Protein AF-A0A0H2REM3-F1 (afdb_monomer_lite)

Structure (mmCIF, N/CA/C/O backbone):
data_AF-A0A0H2REM3-F1
#
_entry.id   AF-A0A0H2REM3-F1
#
loop_
_atom_site.group_PDB
_atom_site.id
_atom_site.type_symbol
_atom_site.label_atom_id
_atom_site.label_alt_id
_atom_site.label_comp_id
_atom_site.label_asym_id
_atom_site.label_entity_id
_atom_site.label_seq_id
_atom_site.pdbx_PDB_ins_code
_atom_site.Cartn_x
_atom_site.Cartn_y
_atom_site.Cartn_z
_atom_site.occupancy
_atom_site.B_iso_or_equiv
_atom_site.auth_seq_id
_atom_site.auth_comp_id
_atom_site.auth_asym_id
_atom_site.auth_atom_id
_atom_site.pdbx_PDB_model_num
ATOM 1 N N . MET A 1 1 ? 7.321 -15.657 6.917 1.00 52.88 1 MET A N 1
ATOM 2 C CA . MET A 1 1 ? 7.279 -14.506 5.989 1.00 52.88 1 MET A CA 1
ATOM 3 C C . MET A 1 1 ? 6.997 -15.028 4.590 1.00 52.88 1 MET A C 1
ATOM 5 O O . MET A 1 1 ? 7.654 -15.977 4.181 1.00 52.88 1 MET A O 1
ATOM 9 N N . VAL A 1 2 ? 5.998 -14.468 3.904 1.00 67.25 2 VAL A N 1
ATOM 10 C CA . VAL A 1 2 ? 5.672 -14.784 2.499 1.00 67.25 2 VAL A CA 1
ATOM 11 C C . VAL A 1 2 ? 6.713 -14.108 1.601 1.00 67.25 2 VAL A C 1
ATOM 13 O O . VAL A 1 2 ? 7.113 -12.981 1.890 1.00 67.25 2 VAL A O 1
ATOM 16 N N . SER A 1 3 ? 7.193 -14.773 0.547 1.00 82.19 3 SER A N 1
ATOM 17 C CA . SER A 1 3 ? 8.147 -14.132 -0.373 1.00 82.19 3 SER A CA 1
ATOM 18 C C . SER A 1 3 ? 7.463 -13.040 -1.206 1.00 82.19 3 SER A C 1
ATOM 20 O O . SER A 1 3 ? 6.273 -13.142 -1.499 1.00 82.19 3 SER A O 1
ATOM 22 N N . LEU A 1 4 ? 8.203 -12.012 -1.646 1.00 82.06 4 LEU A N 1
ATOM 23 C CA . LEU A 1 4 ? 7.652 -10.953 -2.513 1.00 82.06 4 LEU A CA 1
ATOM 24 C C . LEU A 1 4 ? 7.006 -11.530 -3.777 1.00 82.06 4 LEU A C 1
ATOM 26 O O . LEU A 1 4 ? 5.918 -11.124 -4.166 1.00 82.06 4 LEU A O 1
ATOM 30 N N . HIS A 1 5 ? 7.625 -12.555 -4.368 1.00 82.31 5 HIS A N 1
ATOM 31 C CA . HIS A 1 5 ? 7.050 -13.230 -5.523 1.00 82.31 5 HIS A CA 1
ATOM 32 C C . HIS A 1 5 ? 5.695 -13.874 -5.205 1.00 82.31 5 HIS A C 1
ATOM 34 O O . HIS A 1 5 ? 4.763 -13.721 -5.988 1.00 82.31 5 HIS A O 1
ATOM 40 N N . GLN A 1 6 ? 5.574 -14.567 -4.064 1.00 85.50 6 GLN A N 1
ATOM 41 C CA . GLN A 1 6 ? 4.305 -15.143 -3.604 1.00 85.50 6 GLN A CA 1
ATOM 42 C C . GLN A 1 6 ? 3.254 -14.061 -3.356 1.00 85.50 6 GLN A C 1
ATOM 44 O O . GLN A 1 6 ? 2.112 -14.242 -3.761 1.00 85.50 6 GLN A O 1
ATOM 49 N N . LEU A 1 7 ? 3.647 -12.931 -2.762 1.00 86.75 7 LEU A N 1
ATOM 50 C CA . LEU A 1 7 ? 2.773 -11.779 -2.561 1.00 86.75 7 LEU A CA 1
ATOM 51 C C . LEU A 1 7 ? 2.260 -11.216 -3.894 1.00 86.75 7 LEU A C 1
ATOM 53 O O . LEU A 1 7 ? 1.075 -10.952 -4.027 1.00 86.75 7 LEU A O 1
ATOM 57 N N . TYR A 1 8 ? 3.099 -11.085 -4.920 1.00 86.50 8 TYR A N 1
ATOM 58 C CA . TYR A 1 8 ? 2.631 -10.584 -6.218 1.00 86.50 8 TYR A CA 1
ATOM 59 C C . TYR A 1 8 ? 1.698 -11.562 -6.934 1.00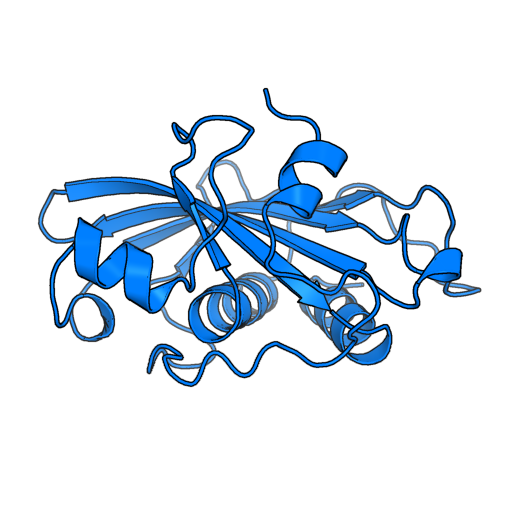 86.50 8 TYR A C 1
ATOM 61 O O . TYR A 1 8 ? 0.845 -11.126 -7.703 1.00 86.50 8 TYR A O 1
ATOM 69 N N . ARG A 1 9 ? 1.805 -12.872 -6.654 1.00 86.12 9 ARG A N 1
ATOM 70 C CA . ARG A 1 9 ? 0.868 -13.878 -7.184 1.00 86.12 9 ARG A CA 1
ATOM 71 C C . ARG A 1 9 ? -0.548 -13.737 -6.622 1.00 86.12 9 ARG A C 1
ATOM 73 O O . ARG A 1 9 ? -1.455 -14.352 -7.173 1.00 86.12 9 ARG A O 1
ATOM 80 N N . THR A 1 10 ? -0.744 -12.997 -5.526 1.00 86.75 10 THR A N 1
ATOM 81 C CA . THR A 1 10 ? -2.074 -12.816 -4.926 1.00 86.75 10 THR A CA 1
ATOM 82 C C . THR A 1 10 ? -2.868 -11.689 -5.576 1.00 86.75 10 THR A C 1
ATOM 84 O O . THR A 1 10 ? -4.050 -11.550 -5.276 1.00 86.75 10 THR A O 1
ATOM 87 N N . LEU A 1 11 ? -2.261 -10.888 -6.458 1.00 86.00 11 LEU A N 1
ATOM 88 C CA . LEU A 1 11 ? -2.982 -9.880 -7.233 1.00 86.00 11 LEU A CA 1
ATOM 89 C C . LEU A 1 11 ? -3.833 -10.538 -8.332 1.00 86.00 11 LEU A C 1
ATOM 91 O O . LEU A 1 11 ? -3.407 -11.543 -8.908 1.00 86.00 11 LEU A O 1
ATOM 95 N N . PRO A 1 12 ? -5.019 -9.985 -8.653 1.00 75.81 12 PRO A N 1
ATOM 96 C CA . PRO A 1 12 ? -5.845 -10.536 -9.716 1.00 75.81 12 PRO A CA 1
ATOM 97 C C . PRO A 1 12 ? -5.132 -10.477 -11.072 1.00 75.81 12 PRO A C 1
ATOM 99 O O . PRO A 1 12 ? -4.404 -9.532 -11.378 1.00 75.81 12 PRO A O 1
ATOM 102 N N . TYR A 1 13 ? -5.364 -11.507 -11.885 1.00 65.62 13 TYR A N 1
ATOM 103 C CA . TYR A 1 13 ? -4.819 -11.632 -13.234 1.00 65.62 13 TYR A CA 1
ATOM 104 C C . TYR A 1 13 ? -5.412 -10.586 -14.205 1.00 65.62 13 TYR A C 1
ATOM 106 O O . TYR A 1 13 ? -6.577 -10.217 -14.045 1.00 65.62 13 TYR A O 1
ATOM 114 N N . PRO A 1 14 ? -4.666 -10.180 -15.256 1.00 61.03 14 PRO A N 1
ATOM 115 C CA . PRO A 1 14 ? -3.424 -10.812 -15.706 1.00 61.03 14 PRO A CA 1
ATOM 116 C C . PRO A 1 14 ? -2.114 -10.068 -15.366 1.00 61.03 14 PRO A C 1
ATOM 118 O O . PRO A 1 14 ? -2.062 -8.856 -15.137 1.00 61.03 14 PRO A O 1
ATOM 121 N N . TRP A 1 15 ? -1.013 -10.832 -15.312 1.00 57.31 15 TRP A N 1
ATOM 122 C CA . TRP A 1 15 ? 0.332 -10.378 -14.904 1.00 57.31 15 TRP A CA 1
ATOM 123 C C . TRP A 1 15 ? 0.979 -9.359 -15.848 1.00 57.31 15 TRP A C 1
ATOM 125 O O . TRP A 1 15 ? 1.889 -8.639 -15.445 1.00 57.31 15 TRP A O 1
ATOM 135 N N . ASP A 1 16 ? 0.443 -9.215 -17.052 1.00 53.72 16 ASP A N 1
ATOM 136 C CA . ASP A 1 16 ? 0.873 -8.351 -18.157 1.00 53.72 16 ASP A CA 1
ATOM 137 C C . ASP A 1 16 ? -0.063 -7.148 -18.398 1.00 53.72 16 ASP A C 1
ATOM 139 O O . ASP A 1 16 ? 0.326 -6.191 -19.060 1.00 53.72 16 ASP A O 1
ATOM 143 N N . ALA A 1 17 ? -1.256 -7.113 -17.791 1.00 54.97 17 ALA A N 1
ATOM 144 C CA . ALA A 1 17 ? -2.129 -5.941 -17.866 1.00 54.97 17 ALA A CA 1
ATOM 145 C C . ALA A 1 17 ? -1.526 -4.743 -17.112 1.00 54.97 17 ALA A C 1
ATOM 147 O O . ALA A 1 17 ? -1.511 -4.702 -15.883 1.00 54.97 17 ALA A O 1
ATOM 148 N N . THR A 1 18 ? -1.029 -3.752 -17.845 1.00 51.75 18 THR A N 1
ATOM 149 C CA . THR A 1 18 ? -0.647 -2.434 -17.307 1.00 51.75 18 THR A CA 1
ATOM 150 C C . THR A 1 18 ? -1.857 -1.585 -16.930 1.00 51.75 18 THR A C 1
ATOM 152 O O . THR A 1 18 ? -1.697 -0.534 -16.309 1.00 51.75 18 THR A O 1
ATOM 155 N N . GLN A 1 19 ? -3.066 -2.028 -17.290 1.00 49.06 19 GLN A N 1
ATOM 156 C CA . GLN A 1 19 ? -4.286 -1.430 -16.784 1.00 49.06 19 GLN A CA 1
ATOM 157 C C . GLN A 1 19 ? -4.326 -1.657 -15.277 1.00 49.06 19 GLN A C 1
ATOM 159 O O . GLN A 1 19 ? -4.463 -2.790 -14.814 1.00 49.06 19 GLN A O 1
ATOM 164 N N . SER A 1 20 ? -4.212 -0.557 -14.526 1.00 50.00 20 SER A N 1
ATOM 165 C CA . SER A 1 20 ? -4.837 -0.455 -13.213 1.00 50.00 20 SER A CA 1
ATOM 166 C C . SER A 1 20 ? -6.199 -1.117 -13.361 1.00 50.00 20 SER A C 1
ATOM 168 O O . SER A 1 20 ? -7.004 -0.690 -14.195 1.00 50.00 20 SER A O 1
ATOM 170 N N . ILE A 1 21 ? -6.413 -2.233 -12.661 1.00 51.44 21 ILE A N 1
ATOM 171 C CA . ILE A 1 21 ? -7.761 -2.761 -12.527 1.00 51.44 21 ILE A CA 1
ATOM 172 C C . ILE A 1 21 ? -8.500 -1.586 -11.910 1.00 51.44 21 ILE A C 1
ATOM 174 O O . ILE A 1 21 ? -8.186 -1.217 -10.780 1.00 51.44 21 ILE A O 1
ATOM 178 N N . ASN A 1 22 ? -9.362 -0.935 -12.700 1.00 47.00 22 ASN A N 1
ATOM 179 C CA . ASN A 1 22 ? -10.187 0.180 -12.261 1.00 47.00 22 ASN A CA 1
ATOM 180 C C . ASN A 1 22 ? -11.107 -0.392 -11.187 1.00 47.00 22 ASN A C 1
ATOM 182 O O . ASN A 1 22 ? -12.237 -0.817 -11.437 1.00 47.00 22 ASN A O 1
ATOM 186 N N . ASN A 1 23 ? -10.568 -0.476 -9.977 1.00 51.78 23 ASN A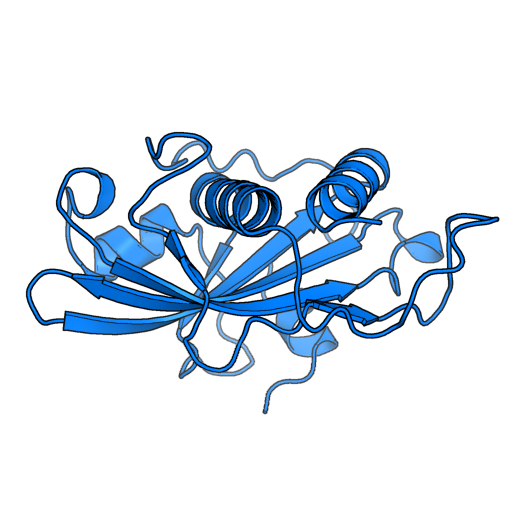 N 1
ATOM 187 C CA . ASN A 1 23 ? -11.268 -0.817 -8.773 1.00 51.78 23 ASN A CA 1
ATOM 188 C C . ASN A 1 23 ? -12.132 0.413 -8.511 1.00 51.78 23 ASN A C 1
ATOM 190 O O . ASN A 1 23 ? -11.764 1.294 -7.743 1.00 51.78 23 ASN A O 1
ATOM 194 N N . ASN A 1 24 ? -13.285 0.490 -9.184 1.00 43.09 24 ASN A N 1
ATOM 195 C CA . ASN A 1 24 ? -14.270 1.579 -9.102 1.00 43.09 24 ASN A CA 1
ATOM 196 C C . ASN A 1 24 ? -14.838 1.792 -7.680 1.00 43.09 24 ASN A C 1
ATOM 198 O O . ASN A 1 24 ? -15.786 2.544 -7.488 1.00 43.09 24 ASN A O 1
ATOM 202 N N . ALA A 1 25 ? -14.269 1.131 -6.676 1.00 47.06 25 ALA A N 1
ATOM 203 C CA . ALA A 1 25 ? -14.567 1.280 -5.268 1.00 47.06 25 ALA A CA 1
ATOM 204 C C . ALA A 1 25 ? -13.479 2.100 -4.550 1.00 47.06 25 ALA A C 1
ATOM 206 O O . ALA A 1 25 ? -13.199 1.844 -3.379 1.00 47.06 25 ALA A O 1
ATOM 207 N N . GLY A 1 26 ? -12.832 3.039 -5.245 1.00 55.09 26 GLY A N 1
ATOM 208 C CA . GLY A 1 26 ? -11.801 3.877 -4.650 1.00 55.09 26 GLY A CA 1
ATOM 209 C C . GLY A 1 26 ? -12.332 4.718 -3.499 1.00 55.09 26 GLY A C 1
ATOM 210 O O . GLY A 1 26 ? -13.421 5.284 -3.555 1.00 55.09 26 GLY A O 1
ATOM 211 N N . LEU A 1 27 ? -11.561 4.767 -2.418 1.00 61.69 27 LEU A N 1
ATOM 212 C CA . LEU A 1 27 ? -11.935 5.509 -1.224 1.00 61.69 27 LEU A CA 1
ATOM 213 C C . LEU A 1 27 ? -11.917 7.013 -1.488 1.00 61.69 27 LEU A C 1
ATOM 215 O O . LEU A 1 27 ? -10.952 7.558 -2.031 1.00 61.69 27 LEU A O 1
ATOM 219 N N . ASN A 1 28 ? -12.937 7.717 -1.004 1.00 64.25 28 ASN A N 1
ATOM 220 C CA . ASN A 1 28 ? -12.993 9.179 -1.044 1.00 64.25 28 ASN A CA 1
ATOM 221 C C . ASN A 1 28 ? -12.102 9.809 0.044 1.00 64.25 28 ASN A C 1
ATOM 223 O O . ASN A 1 28 ? -12.549 10.608 0.857 1.00 64.25 28 ASN A O 1
ATOM 227 N N . LEU A 1 29 ? -10.818 9.447 0.062 1.00 64.25 29 LEU A N 1
ATOM 228 C CA . LEU A 1 29 ? -9.801 10.056 0.919 1.00 64.25 29 LEU A CA 1
ATOM 229 C C . LEU A 1 29 ? -9.137 11.220 0.186 1.00 64.25 29 LEU A C 1
ATOM 231 O O . LEU A 1 29 ? -8.775 11.027 -0.968 1.00 64.25 29 LEU A O 1
ATOM 235 N N . PRO A 1 30 ? -8.932 12.406 0.779 1.00 66.00 30 PRO A N 1
ATOM 236 C CA . PRO A 1 30 ? -8.170 13.469 0.126 1.00 66.00 30 PRO A CA 1
ATOM 237 C C . PRO A 1 30 ? -6.732 13.000 -0.181 1.00 66.00 30 PRO A C 1
ATOM 239 O O . PRO A 1 30 ? -6.200 12.179 0.565 1.00 66.00 30 PRO A O 1
ATOM 242 N N . PRO A 1 31 ? -6.083 13.522 -1.243 1.00 62.59 31 PRO A N 1
ATOM 243 C CA . PRO A 1 31 ? -4.753 13.082 -1.697 1.00 62.59 31 PRO A CA 1
ATOM 244 C C . PRO A 1 31 ? -3.656 13.167 -0.621 1.00 62.59 31 PRO A C 1
ATOM 246 O O . PRO A 1 31 ? -2.670 12.437 -0.690 1.00 62.59 31 PRO A O 1
ATOM 249 N N . HIS A 1 32 ? -3.855 14.013 0.394 1.00 67.81 32 HIS A N 1
ATOM 250 C CA . HIS A 1 32 ? -3.032 14.094 1.597 1.00 67.81 32 HIS A CA 1
ATOM 251 C C . HIS A 1 32 ? -3.934 13.970 2.824 1.00 67.81 32 HIS A C 1
ATOM 253 O O . HIS A 1 32 ? -4.360 14.966 3.410 1.00 67.81 32 HIS A O 1
ATOM 259 N N . SER A 1 33 ? -4.304 12.736 3.164 1.00 72.38 33 SER A N 1
ATOM 260 C CA . SER A 1 33 ? -5.153 12.496 4.326 1.00 72.38 33 SER A CA 1
ATOM 261 C C . SER A 1 33 ? -4.347 12.632 5.623 1.00 72.38 33 SER A C 1
ATOM 263 O O . SER A 1 33 ? -3.388 11.879 5.807 1.00 72.38 33 SER A O 1
ATOM 265 N N . PRO A 1 34 ? -4.742 13.518 6.560 1.00 72.25 34 PRO A N 1
ATOM 266 C CA . PRO A 1 34 ? -4.082 13.640 7.862 1.00 72.25 34 PRO A CA 1
ATOM 267 C C . PRO A 1 34 ? -4.245 12.383 8.732 1.00 72.25 34 PRO A C 1
ATOM 269 O O . PRO A 1 34 ? -3.551 12.237 9.731 1.00 72.25 34 PRO A O 1
ATOM 272 N N . ALA A 1 35 ? -5.129 11.457 8.344 1.00 82.38 35 ALA A N 1
ATOM 273 C CA . ALA A 1 35 ? -5.240 10.137 8.957 1.00 82.38 35 ALA A CA 1
ATOM 274 C C . ALA A 1 35 ? -3.982 9.275 8.742 1.00 82.38 35 ALA A C 1
ATOM 276 O O . ALA A 1 35 ? -3.713 8.372 9.535 1.00 82.38 35 ALA A O 1
ATOM 277 N N . ILE A 1 36 ? -3.222 9.536 7.671 1.00 86.12 36 ILE A N 1
ATOM 278 C CA . ILE A 1 36 ? -2.030 8.772 7.301 1.00 86.12 36 ILE A CA 1
ATOM 279 C C . ILE A 1 36 ? -0.802 9.430 7.927 1.00 86.12 36 ILE A C 1
ATOM 281 O O . ILE A 1 36 ? -0.454 10.568 7.600 1.00 86.12 36 ILE A O 1
ATOM 285 N N . HIS A 1 37 ? -0.116 8.689 8.788 1.00 88.88 37 HIS A N 1
ATOM 286 C CA . HIS A 1 37 ? 1.092 9.133 9.474 1.00 88.88 37 HIS A CA 1
ATOM 287 C C . HIS A 1 37 ? 2.182 8.060 9.396 1.00 88.88 37 HIS A C 1
ATOM 289 O O . HIS A 1 37 ? 1.914 6.872 9.213 1.00 88.88 37 HIS A O 1
ATOM 295 N N . LEU A 1 38 ? 3.437 8.492 9.498 1.00 84.75 38 LEU A N 1
ATOM 296 C CA . LEU A 1 38 ? 4.580 7.583 9.544 1.00 84.75 38 LEU A CA 1
ATOM 297 C C . LEU A 1 38 ? 4.690 6.973 10.939 1.00 84.75 38 LEU A C 1
ATOM 299 O O . LEU A 1 38 ? 4.399 7.644 11.932 1.00 84.75 38 LEU A O 1
ATOM 303 N N . SER A 1 39 ? 5.167 5.732 11.018 1.00 83.81 39 SER A N 1
ATOM 304 C CA . SER A 1 39 ? 5.532 5.148 12.306 1.00 83.81 39 SER A CA 1
ATOM 305 C C . SER A 1 39 ? 6.567 6.027 13.027 1.00 83.81 39 SER A C 1
ATOM 307 O O . SER A 1 39 ? 7.475 6.554 12.375 1.00 83.81 39 SER A O 1
ATOM 309 N N . PRO A 1 40 ? 6.523 6.150 14.369 1.00 76.44 40 PRO A N 1
ATOM 310 C CA . PRO A 1 40 ? 7.554 6.851 15.142 1.00 76.44 40 PRO A CA 1
ATOM 311 C C . PRO A 1 40 ? 8.969 6.292 14.933 1.00 76.44 40 PRO A C 1
ATOM 313 O O . PRO A 1 40 ? 9.955 6.978 15.181 1.00 76.44 40 PRO A O 1
ATOM 316 N N . ARG A 1 41 ? 9.074 5.039 14.471 1.00 77.06 41 ARG A N 1
ATOM 317 C CA . ARG A 1 41 ? 10.340 4.379 14.113 1.00 77.06 41 ARG A CA 1
ATOM 318 C C . ARG A 1 41 ? 10.819 4.714 12.692 1.00 77.06 41 ARG A C 1
ATOM 320 O O . ARG A 1 41 ? 11.818 4.155 12.247 1.00 77.06 41 ARG A O 1
ATOM 327 N N . GLY A 1 42 ? 10.122 5.611 11.998 1.00 75.56 42 GLY A N 1
ATOM 328 C CA . GLY A 1 42 ? 10.324 5.933 10.591 1.00 75.56 42 GLY A CA 1
ATOM 329 C C . GLY A 1 42 ? 9.541 5.010 9.656 1.00 75.56 42 GLY A C 1
ATOM 330 O O . GLY A 1 42 ? 8.875 4.068 10.080 1.00 75.56 42 GLY A O 1
ATOM 331 N N . CYS A 1 43 ? 9.630 5.292 8.360 1.00 79.50 43 CYS A N 1
ATOM 332 C CA . CYS A 1 43 ? 9.052 4.466 7.306 1.00 79.50 43 CYS A CA 1
ATOM 333 C C . CYS A 1 43 ? 10.139 4.185 6.267 1.00 79.50 43 CYS A C 1
ATOM 335 O O . CYS A 1 43 ? 10.328 4.999 5.359 1.00 79.50 43 CYS A O 1
ATOM 337 N N . PRO A 1 44 ? 10.906 3.086 6.402 1.00 83.31 44 PRO A N 1
ATOM 338 C CA . PRO A 1 44 ? 11.870 2.725 5.382 1.00 83.31 44 PRO A CA 1
ATOM 339 C C . PRO A 1 44 ? 11.148 2.464 4.059 1.00 83.31 44 PRO A C 1
ATOM 341 O O . PRO A 1 44 ? 10.250 1.620 3.968 1.00 83.31 44 PRO A O 1
ATOM 344 N N . VAL A 1 45 ? 11.582 3.178 3.025 1.00 80.94 45 VAL A N 1
ATOM 345 C CA . VAL A 1 45 ? 11.257 2.872 1.635 1.00 80.94 45 VAL A CA 1
ATOM 346 C C . VAL A 1 45 ? 12.363 1.985 1.105 1.00 80.94 45 VAL A C 1
ATOM 348 O O . VAL A 1 45 ? 13.511 2.414 1.026 1.00 80.94 45 VAL A O 1
ATOM 351 N N . THR A 1 46 ? 12.031 0.750 0.752 1.00 81.88 46 THR A N 1
ATOM 352 C CA . THR A 1 46 ? 12.981 -0.194 0.159 1.00 81.88 46 THR A CA 1
ATOM 353 C C . THR A 1 46 ? 12.723 -0.314 -1.331 1.00 81.88 46 THR A C 1
ATOM 355 O O . THR A 1 46 ? 11.580 -0.456 -1.767 1.00 81.88 46 THR A O 1
ATOM 358 N N . ARG A 1 47 ? 13.792 -0.295 -2.122 1.00 74.88 47 ARG A N 1
ATOM 359 C CA . ARG A 1 47 ? 13.714 -0.532 -3.559 1.00 74.88 47 ARG A CA 1
ATOM 360 C C . ARG A 1 47 ? 14.313 -1.893 -3.889 1.00 74.88 47 ARG A C 1
ATOM 362 O O . ARG A 1 47 ? 15.438 -2.187 -3.494 1.00 74.88 47 ARG A O 1
ATOM 369 N N . ASN A 1 48 ? 13.558 -2.726 -4.600 1.00 77.38 48 ASN A N 1
ATOM 370 C CA . ASN A 1 48 ? 14.035 -4.014 -5.093 1.00 77.38 48 ASN A CA 1
ATOM 371 C C . ASN A 1 48 ? 14.266 -3.923 -6.607 1.00 77.38 48 ASN A C 1
ATOM 373 O O . ASN A 1 48 ? 13.340 -4.104 -7.397 1.00 77.38 48 ASN A O 1
ATOM 377 N N . ASP A 1 49 ? 15.502 -3.605 -7.002 1.00 67.94 49 ASP A N 1
ATOM 378 C CA . ASP A 1 49 ? 15.915 -3.520 -8.405 1.00 67.94 49 ASP A CA 1
ATOM 379 C C . ASP A 1 49 ? 16.817 -4.689 -8.778 1.00 67.94 49 ASP A C 1
ATOM 381 O O . ASP A 1 49 ? 18.043 -4.575 -8.799 1.00 67.94 49 ASP A O 1
ATOM 385 N N . ARG A 1 50 ? 16.226 -5.836 -9.112 1.00 61.84 50 ARG A N 1
ATOM 386 C CA . ARG A 1 50 ? 17.028 -6.931 -9.671 1.00 61.84 50 ARG A CA 1
ATOM 387 C C . ARG A 1 50 ? 17.524 -6.616 -11.090 1.00 61.84 50 ARG A C 1
ATOM 389 O O . ARG A 1 50 ? 18.570 -7.118 -11.487 1.00 61.84 50 ARG A O 1
ATOM 396 N N . TYR A 1 51 ? 16.793 -5.769 -11.823 1.00 57.72 51 TYR A N 1
ATOM 397 C CA . TYR A 1 51 ? 17.123 -5.310 -13.174 1.00 57.72 51 TYR A CA 1
ATOM 398 C C . TYR A 1 51 ? 16.669 -3.851 -13.341 1.00 57.72 51 TYR A C 1
ATOM 400 O O . TYR A 1 51 ? 15.495 -3.625 -13.639 1.00 57.72 51 TYR A O 1
ATOM 408 N N . PRO A 1 52 ? 17.535 -2.840 -13.132 1.00 54.56 52 PRO A N 1
ATOM 409 C CA . PRO A 1 52 ? 17.145 -1.451 -13.338 1.00 54.56 52 PRO A CA 1
ATOM 410 C C . PRO A 1 52 ? 16.739 -1.252 -14.804 1.00 54.56 52 PRO A C 1
ATOM 412 O O . PRO A 1 52 ? 17.556 -1.295 -15.719 1.00 54.56 52 PRO A O 1
ATOM 415 N N . SER A 1 53 ? 15.445 -1.070 -15.037 1.00 51.34 53 SER A N 1
ATOM 416 C CA . SER A 1 53 ? 14.850 -0.813 -16.354 1.00 51.34 53 SER A CA 1
ATOM 417 C C . SER A 1 53 ? 14.925 0.658 -16.768 1.00 51.34 53 SER A C 1
ATOM 419 O O . SER A 1 53 ? 14.618 0.973 -17.914 1.00 51.34 53 SER A O 1
ATOM 421 N N . ILE A 1 54 ? 15.330 1.559 -15.864 1.00 57.53 54 ILE A N 1
ATOM 422 C CA . ILE A 1 54 ? 15.476 2.995 -16.133 1.00 57.53 54 ILE A CA 1
ATOM 423 C C . ILE A 1 54 ? 16.971 3.352 -16.107 1.00 57.53 54 ILE A C 1
ATOM 425 O O . ILE A 1 54 ? 17.559 3.419 -15.022 1.00 57.53 54 ILE A O 1
ATOM 429 N N . PRO A 1 55 ? 17.604 3.581 -17.273 1.00 46.53 55 PRO A N 1
ATOM 430 C CA . PRO A 1 55 ? 18.981 4.059 -17.345 1.00 46.53 55 PRO A CA 1
ATOM 431 C C . PRO A 1 55 ? 19.138 5.396 -16.605 1.00 46.53 55 PRO A C 1
ATOM 433 O O . PRO A 1 55 ? 18.336 6.306 -16.794 1.00 46.53 55 PRO A O 1
ATOM 436 N N . GLY A 1 56 ? 20.172 5.522 -15.767 1.00 47.19 56 GLY A N 1
ATOM 437 C CA . GLY A 1 56 ? 20.515 6.772 -15.069 1.00 47.19 56 GLY A CA 1
ATOM 438 C C . GLY A 1 56 ? 19.842 6.988 -13.709 1.00 47.19 56 GLY A C 1
ATOM 439 O O . GLY A 1 56 ? 20.179 7.941 -13.013 1.00 47.19 56 GLY A O 1
ATOM 440 N N . LEU A 1 57 ? 18.950 6.092 -13.284 1.00 47.59 57 LEU A N 1
ATOM 441 C CA . LEU A 1 57 ? 18.312 6.166 -11.972 1.00 47.59 57 LEU A CA 1
ATOM 442 C C . LEU A 1 57 ? 19.223 5.540 -10.885 1.00 47.59 57 LEU A C 1
ATOM 444 O O . LEU A 1 57 ? 18.950 4.444 -10.393 1.00 47.59 57 LEU A O 1
ATOM 448 N N . ILE A 1 58 ? 20.336 6.207 -10.539 1.00 46.56 58 ILE A N 1
ATOM 449 C CA . ILE A 1 58 ? 21.194 5.825 -9.398 1.00 46.56 58 ILE A CA 1
ATOM 450 C C . ILE A 1 58 ? 20.545 6.362 -8.129 1.00 46.56 58 ILE A C 1
ATOM 452 O O . ILE A 1 58 ? 20.563 7.566 -7.888 1.00 46.56 58 ILE A O 1
ATOM 456 N N . ILE A 1 59 ? 19.948 5.483 -7.327 1.00 50.16 59 ILE A N 1
ATOM 457 C CA . ILE A 1 59 ? 19.241 5.911 -6.122 1.00 50.16 59 ILE A CA 1
ATOM 458 C C . ILE A 1 59 ? 19.481 4.912 -4.987 1.00 50.16 59 ILE A C 1
ATOM 460 O O . ILE A 1 59 ? 19.518 3.709 -5.258 1.00 50.16 59 ILE A O 1
ATOM 464 N N . PRO A 1 60 ? 19.669 5.365 -3.730 1.00 51.81 60 PRO A N 1
ATOM 465 C CA . PRO A 1 60 ? 19.838 4.486 -2.578 1.00 51.81 60 PRO A CA 1
ATOM 466 C C . PRO A 1 60 ? 18.768 3.392 -2.492 1.00 51.81 60 PRO A C 1
ATOM 468 O O . PRO A 1 60 ? 17.573 3.638 -2.663 1.00 51.81 60 PRO A O 1
ATOM 471 N N . SER A 1 61 ? 19.221 2.179 -2.170 1.00 65.12 61 SER A N 1
ATOM 472 C CA . SER A 1 61 ? 18.392 0.979 -1.999 1.00 65.12 61 SER A CA 1
ATOM 473 C C . SER A 1 61 ? 17.391 1.090 -0.843 1.00 65.12 61 SER A C 1
ATOM 475 O O . SER A 1 61 ? 16.378 0.388 -0.835 1.00 65.12 61 SER A O 1
ATOM 477 N N . ILE A 1 62 ? 17.661 1.979 0.120 1.00 69.94 62 ILE A N 1
ATOM 478 C CA . ILE A 1 62 ? 16.809 2.261 1.275 1.00 69.94 62 ILE A CA 1
ATOM 479 C C . ILE A 1 62 ? 16.758 3.776 1.505 1.00 69.94 62 ILE A C 1
ATOM 481 O O . ILE A 1 62 ? 17.795 4.407 1.702 1.00 69.94 62 ILE A O 1
ATOM 485 N N . ILE A 1 63 ? 15.554 4.352 1.542 1.00 69.81 63 ILE A N 1
ATOM 486 C CA . ILE A 1 63 ? 15.315 5.704 2.063 1.00 69.81 63 ILE A CA 1
ATOM 487 C C . ILE A 1 63 ? 14.758 5.562 3.474 1.00 69.81 63 ILE A C 1
ATOM 489 O O . ILE A 1 63 ? 13.684 4.998 3.665 1.00 69.81 63 ILE A O 1
ATOM 493 N N . THR A 1 64 ? 15.470 6.076 4.471 1.00 69.69 64 THR A N 1
ATOM 494 C CA . THR A 1 64 ? 15.060 5.987 5.882 1.00 69.69 64 THR A CA 1
ATOM 495 C C . THR A 1 64 ? 14.133 7.124 6.320 1.00 69.69 64 THR A C 1
ATOM 497 O O . THR A 1 64 ? 13.388 6.956 7.284 1.00 69.69 64 THR A O 1
ATOM 500 N N . SER A 1 65 ? 14.128 8.240 5.582 1.00 74.00 65 SER A N 1
ATOM 501 C CA . SER A 1 65 ? 13.321 9.435 5.872 1.00 74.00 65 SER A CA 1
ATOM 502 C C . SER A 1 65 ? 12.647 9.983 4.604 1.00 74.00 65 SER A C 1
ATOM 504 O O . SER A 1 65 ? 13.037 11.047 4.119 1.00 74.00 65 SER A O 1
ATOM 506 N N . PRO A 1 66 ? 11.674 9.265 4.012 1.00 81.44 66 PRO A N 1
ATOM 507 C CA . PRO A 1 66 ? 10.956 9.756 2.838 1.00 81.44 66 PRO A CA 1
ATOM 508 C C . PRO A 1 66 ? 10.113 11.004 3.170 1.00 81.44 66 PRO A C 1
ATOM 510 O O . PRO A 1 66 ? 9.650 11.149 4.308 1.00 81.44 66 PRO A O 1
ATOM 513 N N . PRO A 1 67 ? 9.841 11.890 2.193 1.00 85.06 67 PRO A N 1
ATOM 514 C CA . PRO A 1 67 ? 8.929 13.012 2.388 1.00 85.06 67 PRO A CA 1
ATOM 515 C C . PRO A 1 67 ? 7.542 12.523 2.825 1.00 85.06 67 PRO A C 1
ATOM 517 O O . PRO A 1 67 ? 6.911 11.724 2.129 1.00 85.06 67 PRO A O 1
ATOM 520 N N . ILE A 1 68 ? 7.031 13.034 3.951 1.00 86.12 68 ILE A N 1
ATOM 521 C CA . ILE A 1 68 ? 5.732 12.604 4.500 1.00 86.12 68 ILE A CA 1
ATOM 522 C C . ILE A 1 68 ? 4.583 12.802 3.504 1.00 86.12 68 ILE A C 1
ATOM 524 O O . ILE A 1 68 ? 3.749 11.918 3.349 1.00 86.12 68 ILE A O 1
ATOM 528 N N . VAL A 1 69 ? 4.590 13.916 2.766 1.00 86.81 69 VAL A N 1
ATOM 529 C CA . VAL A 1 69 ? 3.600 14.228 1.722 1.00 86.81 69 VAL A CA 1
ATOM 530 C C . VAL A 1 69 ? 3.625 13.177 0.609 1.00 86.81 69 VAL A C 1
ATOM 532 O O . VAL A 1 69 ? 2.575 12.762 0.119 1.00 86.81 69 VAL A O 1
ATOM 535 N N . GLY A 1 70 ? 4.822 12.708 0.252 1.00 87.56 70 GLY A N 1
ATOM 536 C CA . GLY A 1 70 ? 5.032 11.645 -0.722 1.00 87.56 70 GLY A CA 1
ATOM 537 C C . GLY A 1 70 ? 4.484 10.306 -0.255 1.00 87.56 70 GLY A C 1
ATOM 538 O O . GLY A 1 70 ? 3.724 9.663 -0.974 1.00 87.56 70 GLY A O 1
ATOM 539 N N . VAL A 1 71 ? 4.798 9.920 0.984 1.00 88.50 71 VAL A N 1
ATOM 540 C CA . VAL A 1 71 ? 4.248 8.705 1.604 1.00 88.50 71 VAL A CA 1
ATOM 541 C C . VAL A 1 71 ? 2.724 8.766 1.675 1.00 88.50 71 VAL A C 1
ATOM 543 O O . VAL A 1 71 ? 2.056 7.811 1.283 1.00 88.50 71 VAL A O 1
ATOM 546 N N . GLN A 1 72 ? 2.159 9.895 2.110 1.00 89.00 72 GLN A N 1
ATOM 547 C CA . GLN A 1 72 ? 0.711 10.097 2.158 1.00 89.00 72 GLN A CA 1
ATOM 548 C C . GLN A 1 72 ? 0.073 9.963 0.775 1.00 89.00 72 GLN A C 1
ATOM 550 O O . GLN A 1 72 ? -0.958 9.304 0.657 1.00 89.00 72 GLN A O 1
ATOM 555 N N . ALA A 1 73 ? 0.687 10.526 -0.268 1.00 87.50 73 ALA A N 1
ATOM 556 C CA . ALA A 1 73 ? 0.189 10.417 -1.636 1.00 87.50 73 ALA A CA 1
ATOM 557 C C . ALA A 1 73 ? 0.220 8.966 -2.144 1.00 87.50 73 ALA A C 1
ATOM 559 O O . ALA A 1 73 ? -0.785 8.474 -2.656 1.00 87.50 73 ALA A O 1
ATOM 560 N N . VAL A 1 74 ? 1.339 8.259 -1.948 1.00 89.38 74 VAL A N 1
ATOM 561 C CA . VAL A 1 74 ? 1.494 6.853 -2.360 1.00 89.38 74 VAL A CA 1
ATOM 562 C C . VAL A 1 74 ? 0.500 5.958 -1.626 1.00 89.38 74 VAL A C 1
ATOM 564 O O . VAL A 1 74 ? -0.210 5.179 -2.255 1.00 89.38 74 VAL A O 1
ATOM 567 N N . VAL A 1 75 ? 0.388 6.090 -0.304 1.00 91.38 75 VAL A N 1
ATOM 568 C CA . VAL A 1 75 ? -0.540 5.271 0.485 1.00 91.38 75 VAL A CA 1
ATOM 569 C C . VAL A 1 75 ? -1.990 5.618 0.167 1.00 91.38 75 VAL A C 1
ATOM 571 O O . VAL A 1 75 ? -2.803 4.710 0.041 1.00 91.38 75 VAL A O 1
ATOM 574 N N . THR A 1 76 ? -2.325 6.891 -0.054 1.00 89.31 76 THR A N 1
ATOM 575 C CA . THR A 1 76 ? -3.671 7.279 -0.507 1.00 89.31 76 THR A CA 1
ATOM 576 C C . THR A 1 76 ? -4.001 6.662 -1.863 1.00 89.31 76 THR A C 1
ATOM 578 O O . THR A 1 76 ? -5.116 6.179 -2.062 1.00 89.31 76 THR A O 1
ATOM 581 N N . HIS A 1 77 ? -3.040 6.633 -2.789 1.00 88.62 77 HIS A N 1
ATOM 582 C CA . HIS A 1 77 ? -3.204 5.970 -4.080 1.00 88.62 77 HIS A CA 1
ATOM 583 C C . HIS A 1 77 ? -3.458 4.468 -3.909 1.00 88.62 77 HIS A C 1
ATOM 585 O O . HIS A 1 77 ? -4.438 3.964 -4.450 1.00 88.62 77 HIS A O 1
ATOM 591 N N . LEU A 1 78 ? -2.664 3.777 -3.086 1.00 90.56 78 LEU A N 1
ATOM 592 C CA . LEU A 1 78 ? -2.860 2.350 -2.796 1.00 90.56 78 LEU A CA 1
ATOM 593 C C . LEU A 1 78 ? -4.205 2.070 -2.115 1.00 90.56 78 LEU A C 1
ATOM 595 O O . LEU A 1 78 ? -4.873 1.097 -2.442 1.00 90.56 78 LEU A O 1
ATOM 599 N N . LEU A 1 79 ? -4.625 2.927 -1.186 1.00 88.75 79 LEU A N 1
ATOM 600 C CA . LEU A 1 79 ? -5.917 2.826 -0.511 1.00 88.75 79 LEU A CA 1
ATOM 601 C C . LEU A 1 79 ? -7.085 2.992 -1.499 1.00 88.75 79 LEU A C 1
ATOM 603 O O . LEU A 1 79 ? -8.120 2.345 -1.352 1.00 88.75 79 LEU A O 1
ATOM 607 N N . ARG A 1 80 ? -6.924 3.840 -2.519 1.00 85.38 80 ARG A N 1
ATOM 608 C CA . ARG A 1 80 ? -7.932 4.080 -3.559 1.00 85.38 80 ARG A CA 1
ATOM 609 C C . ARG A 1 80 ? -7.972 2.982 -4.617 1.00 85.38 80 ARG A C 1
ATOM 611 O O . ARG A 1 80 ? -9.044 2.502 -4.950 1.00 85.38 80 ARG A O 1
ATOM 618 N N . ASN A 1 81 ? -6.822 2.606 -5.154 1.00 84.62 81 ASN A N 1
ATOM 619 C CA . ASN A 1 81 ? -6.753 1.825 -6.389 1.00 84.62 81 ASN A CA 1
ATOM 620 C C . ASN A 1 81 ? -6.192 0.420 -6.170 1.00 84.62 81 ASN A C 1
ATOM 622 O O . ASN A 1 81 ? -6.428 -0.483 -6.973 1.00 84.62 81 ASN A O 1
ATOM 626 N N . GLY A 1 82 ? -5.462 0.227 -5.077 1.00 89.75 82 GLY A N 1
ATOM 627 C CA . GLY A 1 82 ? -4.756 -1.003 -4.792 1.00 89.75 82 GLY A CA 1
ATOM 628 C C . GLY A 1 82 ? -5.643 -2.120 -4.257 1.00 89.75 82 GLY A C 1
ATOM 629 O O . GLY A 1 82 ? -6.874 -2.052 -4.165 1.00 89.75 82 GLY A O 1
ATOM 630 N N . PHE A 1 83 ? -4.951 -3.177 -3.866 1.00 91.69 83 PHE A N 1
ATOM 631 C CA . PHE A 1 83 ? -5.494 -4.341 -3.198 1.00 91.69 83 PHE A CA 1
ATOM 632 C C . PHE A 1 83 ? -4.925 -4.407 -1.787 1.00 91.69 83 PHE A C 1
ATOM 634 O O . PHE A 1 83 ? -3.845 -3.887 -1.509 1.00 91.69 83 PHE A O 1
ATOM 641 N N . ALA A 1 84 ? -5.648 -5.059 -0.890 1.00 92.25 84 ALA A N 1
ATOM 642 C CA . ALA A 1 84 ? -5.194 -5.338 0.453 1.00 92.25 84 ALA A CA 1
ATOM 643 C C . ALA A 1 84 ? -5.309 -6.825 0.769 1.00 92.25 84 ALA A C 1
ATOM 645 O O . ALA A 1 84 ? -6.147 -7.563 0.243 1.00 92.25 84 ALA A O 1
ATOM 646 N N . ARG A 1 85 ? -4.464 -7.235 1.703 1.00 92.31 85 ARG A N 1
ATOM 647 C CA . ARG A 1 85 ? -4.548 -8.504 2.419 1.00 92.31 85 ARG A CA 1
ATOM 648 C C . ARG A 1 85 ? -4.260 -8.245 3.887 1.00 92.31 85 ARG A C 1
ATOM 650 O O . ARG A 1 85 ? -3.464 -7.361 4.207 1.00 92.31 85 ARG A O 1
ATOM 657 N N . ALA A 1 86 ? -4.875 -9.018 4.775 1.00 92.88 86 ALA A N 1
ATOM 658 C CA . ALA A 1 86 ? -4.457 -9.018 6.170 1.00 92.88 86 ALA A CA 1
ATOM 659 C C . ALA A 1 86 ? -3.011 -9.532 6.267 1.00 92.88 86 ALA A C 1
ATOM 661 O O . ALA A 1 86 ? -2.621 -10.441 5.534 1.00 92.88 86 ALA A O 1
ATOM 662 N N . ASP A 1 87 ? -2.214 -8.977 7.177 1.00 89.00 87 ASP A N 1
ATOM 663 C CA . ASP A 1 87 ? -0.840 -9.451 7.416 1.00 89.00 87 ASP A CA 1
ATOM 664 C C . ASP A 1 87 ? -0.821 -10.923 7.888 1.00 89.00 87 ASP A C 1
ATOM 666 O O . ASP A 1 87 ? 0.068 -11.701 7.556 1.00 89.00 87 ASP A O 1
ATOM 670 N N . SER A 1 88 ? -1.884 -11.349 8.580 1.00 87.81 88 SER A N 1
ATOM 671 C CA . SER A 1 88 ? -2.105 -12.735 9.005 1.00 87.81 88 SER A CA 1
ATOM 672 C C . SER A 1 88 ? -2.699 -13.651 7.924 1.00 87.81 88 SER A C 1
ATOM 674 O O . SER A 1 88 ? -2.950 -14.822 8.206 1.00 87.81 88 SER A O 1
ATOM 676 N N . ALA A 1 89 ? -2.973 -13.143 6.717 1.00 87.94 89 ALA A N 1
ATOM 677 C CA . ALA A 1 89 ? -3.569 -13.927 5.637 1.00 87.94 89 ALA A CA 1
ATOM 678 C C . ALA A 1 89 ? -2.620 -15.048 5.167 1.00 87.94 89 ALA A C 1
ATOM 680 O O . ALA A 1 89 ? -1.422 -14.785 4.988 1.00 87.94 89 ALA A O 1
ATOM 681 N N . PRO A 1 90 ? -3.123 -16.266 4.882 1.00 86.75 90 PRO A N 1
ATOM 682 C CA . PRO A 1 90 ? -2.347 -17.330 4.252 1.00 86.75 90 PRO A CA 1
ATOM 683 C C . PRO A 1 90 ? -1.632 -16.876 2.970 1.00 86.75 90 PRO A C 1
ATOM 685 O O . PRO A 1 90 ? -2.062 -15.960 2.267 1.00 86.75 90 PRO A O 1
ATOM 688 N N . ALA A 1 91 ? -0.515 -17.524 2.630 1.00 82.81 91 ALA A N 1
ATOM 689 C CA . ALA A 1 91 ? 0.311 -17.132 1.481 1.00 82.81 91 ALA A CA 1
ATOM 690 C C . ALA A 1 91 ? -0.438 -17.183 0.134 1.00 82.81 91 ALA A C 1
ATOM 692 O O . ALA A 1 91 ? -0.096 -16.441 -0.780 1.00 82.81 91 ALA A O 1
ATOM 693 N N . ASN A 1 92 ? -1.445 -18.050 0.033 1.00 82.62 92 ASN A N 1
ATOM 694 C CA . ASN A 1 92 ? -2.276 -18.288 -1.144 1.00 82.62 92 ASN A CA 1
ATOM 695 C C . ASN A 1 92 ? -3.595 -17.497 -1.150 1.00 82.62 92 ASN A C 1
ATOM 697 O O . ASN A 1 92 ? -4.361 -17.635 -2.102 1.00 82.62 92 ASN A O 1
ATOM 701 N N . GLU A 1 93 ? -3.894 -16.712 -0.111 1.00 87.94 93 GLU A N 1
ATOM 702 C CA . GLU A 1 93 ? -5.105 -15.891 -0.097 1.00 87.94 93 GLU A CA 1
ATOM 703 C C . GLU A 1 93 ? -4.978 -14.758 -1.120 1.00 87.94 93 GLU A C 1
ATOM 705 O O . GLU A 1 93 ? -4.012 -13.991 -1.107 1.00 87.94 93 GLU A O 1
ATOM 710 N N . VAL A 1 94 ? -5.960 -14.668 -2.017 1.00 88.81 94 VAL A N 1
ATOM 711 C CA . VAL A 1 94 ? -6.025 -13.634 -3.053 1.00 88.81 94 VAL A CA 1
ATOM 712 C C . VAL A 1 94 ? -6.221 -12.268 -2.397 1.00 88.81 94 VAL A C 1
ATOM 714 O O . VAL A 1 94 ? -7.044 -12.103 -1.498 1.00 88.81 94 VAL A O 1
ATOM 717 N N . SER A 1 95 ? -5.467 -11.274 -2.858 1.00 90.38 95 SER A N 1
ATOM 718 C CA . SER A 1 95 ? -5.647 -9.890 -2.439 1.00 90.38 95 SER A CA 1
ATOM 719 C C . SER A 1 95 ? -6.915 -9.328 -3.062 1.00 90.38 95 SER A C 1
ATOM 721 O O . SER A 1 95 ? -7.173 -9.492 -4.252 1.00 90.38 95 SER A O 1
ATOM 723 N N . VAL A 1 96 ? -7.706 -8.645 -2.248 1.00 89.81 96 VAL A N 1
ATOM 724 C CA . VAL A 1 96 ? -8.995 -8.076 -2.653 1.00 89.81 96 VAL A CA 1
ATOM 725 C C . VAL A 1 96 ? -8.901 -6.550 -2.664 1.00 89.81 96 VAL A C 1
ATOM 727 O O . VAL A 1 96 ? -8.018 -6.004 -1.999 1.00 89.81 96 VAL A O 1
ATOM 730 N N . PRO A 1 97 ? -9.766 -5.832 -3.399 1.00 90.12 97 PRO A N 1
ATOM 731 C CA . PRO A 1 97 ? -9.772 -4.372 -3.375 1.00 90.12 97 PRO A CA 1
ATOM 732 C C . PRO A 1 97 ? -9.829 -3.830 -1.940 1.00 90.12 97 PRO A C 1
ATOM 734 O O . PRO A 1 97 ? -10.588 -4.345 -1.111 1.00 90.12 97 PRO A O 1
ATOM 737 N N . VAL A 1 98 ? -9.035 -2.794 -1.642 1.00 89.88 98 VAL A N 1
ATOM 738 C CA . VAL A 1 98 ? -8.903 -2.243 -0.276 1.00 89.88 98 VAL A CA 1
ATOM 739 C C . VAL A 1 98 ? -10.263 -1.921 0.333 1.00 89.88 98 VAL A C 1
ATOM 741 O O . VAL A 1 98 ? -10.558 -2.329 1.454 1.00 89.88 98 VAL A O 1
ATOM 744 N N . SER A 1 99 ? -11.116 -1.227 -0.415 1.00 86.94 99 SER A N 1
ATOM 745 C CA . SER A 1 99 ? -12.446 -0.832 0.043 1.00 86.94 99 SER A CA 1
ATOM 746 C C . SER A 1 99 ? -13.336 -2.020 0.388 1.00 86.94 99 SER A C 1
ATOM 748 O O . SER A 1 99 ? -14.049 -1.963 1.388 1.00 86.94 99 SER A O 1
ATOM 750 N N . GLN A 1 100 ? -13.267 -3.117 -0.372 1.00 88.81 100 GLN A N 1
ATOM 751 C CA . GLN A 1 100 ? -14.005 -4.340 -0.062 1.00 88.81 100 GLN A CA 1
ATOM 752 C C . GLN A 1 100 ? -13.514 -4.958 1.251 1.00 88.81 100 GLN A C 1
ATOM 754 O O . GLN A 1 100 ? -14.332 -5.299 2.108 1.00 88.81 100 GLN A O 1
ATOM 759 N N . LEU A 1 101 ? -12.194 -5.074 1.431 1.00 90.56 101 LEU A N 1
ATOM 760 C CA . LEU A 1 101 ? -11.623 -5.644 2.652 1.00 90.56 101 LEU A CA 1
ATOM 761 C C . LEU A 1 101 ? -11.938 -4.793 3.878 1.00 90.56 101 LEU A C 1
ATOM 763 O O . LEU A 1 101 ? -12.338 -5.315 4.913 1.00 90.56 101 LEU A O 1
ATOM 767 N N . PHE A 1 102 ? -11.784 -3.480 3.762 1.00 90.19 102 PHE A N 1
ATOM 768 C CA . PHE A 1 102 ? -11.959 -2.586 4.895 1.00 90.19 102 PHE A CA 1
ATOM 769 C C . PHE A 1 102 ? -13.439 -2.416 5.245 1.00 90.19 102 PHE A C 1
ATOM 771 O O . PHE A 1 102 ? -13.768 -2.378 6.425 1.00 90.19 102 PHE A O 1
ATOM 778 N N . ASN A 1 103 ? -14.352 -2.421 4.267 1.00 88.88 103 ASN A N 1
ATOM 779 C CA . ASN A 1 103 ? -15.788 -2.478 4.553 1.00 88.88 103 ASN A CA 1
ATOM 780 C C . ASN A 1 103 ? -16.170 -3.772 5.284 1.00 88.88 103 ASN A C 1
ATOM 782 O O . ASN A 1 103 ? -17.018 -3.738 6.173 1.00 88.88 103 ASN A O 1
ATOM 786 N N . ARG A 1 104 ? -15.542 -4.906 4.942 1.00 90.69 104 ARG A N 1
ATOM 787 C CA . ARG A 1 104 ? -15.743 -6.177 5.653 1.00 90.69 104 ARG A CA 1
ATOM 788 C C . ARG A 1 104 ? -15.221 -6.118 7.088 1.00 90.69 104 ARG A C 1
ATOM 790 O O . ARG A 1 104 ? -15.875 -6.622 7.994 1.00 90.69 104 ARG A O 1
ATOM 797 N N . ASP A 1 105 ? -14.053 -5.518 7.286 1.00 91.19 105 ASP A N 1
ATOM 798 C CA . ASP A 1 105 ? -13.345 -5.552 8.565 1.00 91.19 105 ASP A CA 1
ATOM 799 C C . ASP A 1 105 ? -13.783 -4.450 9.547 1.00 91.19 105 ASP A C 1
ATOM 801 O O . ASP A 1 105 ? -13.770 -4.670 10.758 1.00 91.19 105 ASP A O 1
ATOM 805 N N . PHE A 1 106 ? -14.173 -3.278 9.040 1.00 89.12 106 PHE A N 1
ATOM 806 C CA . PHE A 1 106 ? -14.506 -2.086 9.830 1.00 89.12 106 PHE A CA 1
ATOM 807 C C . PHE A 1 106 ? -15.953 -1.605 9.651 1.00 89.12 106 PHE A C 1
ATOM 809 O O . PHE A 1 106 ? -16.408 -0.744 10.408 1.00 89.12 106 PHE A O 1
ATOM 816 N N . GLY A 1 107 ? -16.689 -2.169 8.691 1.00 86.75 107 GLY A N 1
ATOM 817 C CA . GLY A 1 107 ? -18.047 -1.759 8.347 1.00 86.75 107 GLY A CA 1
ATOM 818 C C . GLY A 1 107 ? -18.103 -0.573 7.380 1.00 86.75 107 GLY A C 1
ATOM 819 O O . GLY A 1 107 ? -17.097 0.058 7.050 1.00 86.75 107 GLY A O 1
ATOM 820 N N . ALA A 1 108 ? -19.313 -0.260 6.914 1.00 80.62 108 ALA A N 1
ATOM 821 C CA . ALA A 1 108 ? -19.551 0.885 6.041 1.00 80.62 108 ALA A CA 1
ATOM 822 C C . ALA A 1 108 ? -19.255 2.217 6.760 1.00 80.62 108 ALA A C 1
ATOM 824 O O . ALA A 1 108 ? -19.603 2.397 7.929 1.00 80.62 108 ALA A O 1
ATOM 825 N N . GLY A 1 109 ? -18.651 3.171 6.044 1.00 73.88 109 GLY A N 1
ATOM 826 C CA . GLY A 1 109 ? -18.359 4.516 6.554 1.00 73.88 109 GLY A CA 1
ATOM 827 C C . GLY A 1 109 ? -17.037 4.651 7.315 1.00 73.88 109 GLY A C 1
ATOM 828 O O . GLY A 1 109 ? -16.781 5.710 7.893 1.00 73.88 109 GLY A O 1
ATOM 829 N N . TRP A 1 110 ? -16.191 3.615 7.315 1.00 78.25 110 TRP A N 1
ATOM 830 C CA . TRP A 1 110 ? -14.833 3.683 7.869 1.00 78.25 110 TRP A CA 1
ATOM 831 C C . TRP A 1 110 ? -13.983 4.784 7.206 1.00 78.25 110 TRP A C 1
ATOM 833 O O . TRP A 1 110 ? -13.125 5.378 7.851 1.00 78.25 110 TRP A O 1
ATOM 843 N N . ASP A 1 111 ? -14.272 5.084 5.940 1.00 73.19 111 ASP A N 1
ATOM 844 C CA . ASP A 1 111 ? -13.625 6.080 5.085 1.00 73.19 111 ASP A CA 1
ATOM 845 C C . ASP A 1 111 ? -14.032 7.528 5.404 1.00 73.19 111 ASP A C 1
ATOM 847 O O . ASP A 1 111 ? -13.345 8.466 5.004 1.00 73.19 111 ASP A O 1
ATOM 851 N N . ARG A 1 112 ? -15.142 7.721 6.129 1.00 68.81 112 ARG A N 1
ATOM 852 C CA . ARG A 1 112 ? -15.701 9.041 6.484 1.00 68.81 112 ARG A CA 1
ATOM 853 C C . ARG A 1 112 ? -15.454 9.447 7.932 1.00 68.81 112 ARG A C 1
ATOM 855 O O . ARG A 1 112 ? -15.692 10.596 8.295 1.00 68.81 112 ARG A O 1
ATOM 862 N N . ALA A 1 113 ? -15.049 8.506 8.773 1.00 64.88 113 ALA A N 1
ATOM 863 C CA . ALA A 1 113 ? -14.833 8.726 10.194 1.00 64.88 113 ALA A CA 1
ATOM 864 C C . ALA A 1 113 ? -13.332 8.771 10.514 1.00 64.88 113 ALA A C 1
ATOM 866 O O . ALA A 1 113 ? -12.505 8.337 9.717 1.00 64.88 113 ALA A O 1
ATOM 867 N N . ALA A 1 114 ? -12.979 9.330 11.677 1.00 68.94 114 ALA A N 1
ATOM 868 C CA . ALA A 1 114 ? -11.592 9.475 12.114 1.00 68.94 114 ALA A CA 1
ATOM 869 C C . ALA A 1 114 ? -10.925 8.096 12.275 1.00 68.94 114 ALA A C 1
ATOM 871 O O . ALA A 1 114 ? -11.029 7.451 13.320 1.00 68.94 114 ALA A O 1
ATOM 872 N N . CYS A 1 115 ? -10.282 7.627 11.209 1.00 83.31 115 CYS A N 1
ATOM 873 C CA . CYS A 1 115 ? -9.385 6.484 11.214 1.00 83.31 115 CYS A CA 1
ATOM 874 C C . CYS A 1 115 ? -7.945 6.974 11.378 1.00 83.31 115 CYS A C 1
ATOM 876 O O . CYS A 1 115 ? -7.609 8.102 11.017 1.00 83.31 115 CYS A O 1
ATOM 878 N N . SER A 1 116 ? -7.103 6.119 11.944 1.00 89.38 116 SER A N 1
ATOM 879 C CA . SER A 1 116 ? -5.669 6.357 12.061 1.00 89.38 116 SER A CA 1
ATOM 880 C C . SER A 1 116 ? -4.945 5.271 11.277 1.00 89.38 116 SER A C 1
ATOM 882 O O . SER A 1 116 ? -5.190 4.084 11.504 1.00 89.38 116 SER A O 1
ATOM 884 N N . ILE A 1 117 ? -4.110 5.669 10.320 1.00 91.62 117 ILE A N 1
ATOM 885 C CA . ILE A 1 117 ? -3.371 4.767 9.435 1.00 91.62 117 ILE A CA 1
ATOM 886 C C . ILE A 1 117 ? -1.882 5.026 9.630 1.00 91.62 117 ILE A C 1
ATOM 888 O O . ILE A 1 117 ? -1.352 6.046 9.192 1.00 91.62 117 ILE A O 1
ATOM 892 N N . GLU A 1 118 ? -1.213 4.088 10.285 1.00 93.38 118 GLU A N 1
ATOM 893 C CA . GLU A 1 118 ? 0.229 4.121 10.502 1.00 93.38 118 GLU A CA 1
ATOM 894 C C . GLU A 1 118 ? 0.935 3.368 9.374 1.00 93.38 118 GLU A C 1
ATOM 896 O O . GLU A 1 118 ? 0.686 2.179 9.156 1.00 93.38 118 GLU A O 1
ATOM 901 N N . VAL A 1 119 ? 1.842 4.043 8.672 1.00 91.88 119 VAL A N 1
ATOM 902 C CA . VAL A 1 119 ? 2.657 3.443 7.611 1.00 91.88 119 VAL A CA 1
ATOM 903 C C . VAL A 1 119 ? 3.995 3.010 8.192 1.00 91.88 119 VAL A C 1
ATOM 905 O O . VAL A 1 119 ? 4.740 3.824 8.743 1.00 91.88 119 VAL A O 1
ATOM 908 N N . THR A 1 120 ? 4.309 1.724 8.049 1.00 90.44 120 THR A N 1
ATOM 909 C CA . THR A 1 120 ? 5.528 1.137 8.625 1.00 90.44 120 THR A CA 1
ATOM 910 C C . THR A 1 120 ? 6.615 0.930 7.589 1.00 90.44 120 THR A C 1
ATOM 912 O O . THR A 1 120 ? 7.766 1.235 7.862 1.00 90.44 120 THR A O 1
ATOM 915 N N . THR A 1 121 ? 6.279 0.470 6.387 1.00 90.25 121 THR A N 1
ATOM 916 C CA . THR A 1 121 ? 7.247 0.252 5.307 1.00 90.25 121 THR A CA 1
ATOM 917 C C . THR A 1 121 ? 6.589 0.520 3.964 1.00 90.25 121 THR A C 1
ATOM 919 O O . THR A 1 121 ? 5.389 0.291 3.802 1.00 90.25 121 THR A O 1
ATOM 922 N N . ILE A 1 122 ? 7.381 0.976 2.995 1.00 90.69 122 ILE A N 1
ATOM 923 C CA . ILE A 1 122 ? 6.995 1.011 1.583 1.00 90.69 122 ILE A CA 1
ATOM 924 C C . ILE A 1 122 ? 8.043 0.234 0.800 1.00 90.69 122 ILE A C 1
ATOM 926 O O . ILE A 1 122 ? 9.239 0.352 1.060 1.00 90.69 122 ILE A O 1
ATOM 930 N N . LEU A 1 123 ? 7.603 -0.560 -0.166 1.00 89.75 123 LEU A N 1
ATOM 931 C CA . LEU A 1 123 ? 8.489 -1.271 -1.070 1.00 89.75 123 LEU A CA 1
ATOM 932 C C . LEU A 1 123 ? 8.076 -1.037 -2.516 1.00 89.75 123 LEU A C 1
ATOM 934 O O . LEU A 1 123 ? 6.908 -1.204 -2.862 1.00 89.75 123 LEU A O 1
ATOM 938 N N . VAL A 1 124 ? 9.052 -0.674 -3.347 1.00 87.88 124 VAL A N 1
ATOM 939 C CA . VAL A 1 124 ? 8.889 -0.545 -4.798 1.00 87.88 124 VAL A CA 1
ATOM 940 C C . VAL A 1 124 ? 9.802 -1.553 -5.488 1.00 87.88 124 VAL A C 1
ATOM 942 O O . VAL A 1 124 ? 11.023 -1.503 -5.334 1.00 87.88 124 VAL A O 1
ATOM 945 N N . ASP A 1 125 ? 9.217 -2.475 -6.244 1.00 86.00 125 ASP A N 1
ATOM 946 C CA . ASP A 1 125 ? 9.907 -3.581 -6.905 1.00 86.00 125 ASP A CA 1
ATOM 947 C C . ASP A 1 125 ? 9.840 -3.437 -8.423 1.00 86.00 125 ASP A C 1
ATOM 949 O O . ASP A 1 125 ? 8.760 -3.432 -9.018 1.00 86.00 125 ASP A O 1
ATOM 953 N N . SER A 1 126 ? 11.012 -3.331 -9.043 1.00 82.00 126 SER A N 1
ATOM 954 C CA . SER A 1 126 ? 11.180 -3.181 -10.488 1.00 82.00 126 SER A CA 1
ATOM 955 C C . SER A 1 126 ? 11.640 -4.468 -11.173 1.00 82.00 126 SER A C 1
ATOM 957 O O . SER A 1 126 ? 11.844 -4.478 -12.384 1.00 82.00 126 SER A O 1
ATOM 959 N N . THR A 1 127 ? 11.767 -5.580 -10.439 1.00 82.06 127 THR A N 1
ATOM 960 C CA . THR A 1 127 ? 12.276 -6.865 -10.957 1.00 82.06 127 THR A CA 1
ATOM 961 C C . THR A 1 127 ? 11.533 -7.338 -12.211 1.00 82.06 127 THR A C 1
ATOM 963 O O . THR A 1 127 ? 12.116 -7.999 -13.067 1.00 82.06 127 THR A O 1
ATOM 966 N N . TYR A 1 128 ? 10.254 -6.979 -12.339 1.00 78.81 128 TYR A N 1
ATOM 967 C CA . TYR A 1 128 ? 9.367 -7.383 -13.432 1.00 78.81 128 TYR A CA 1
ATOM 968 C C . TYR A 1 128 ? 9.273 -6.351 -14.565 1.00 78.81 128 TYR A C 1
ATOM 970 O O . TYR A 1 128 ? 8.581 -6.587 -15.556 1.00 78.81 128 TYR A O 1
ATOM 978 N N . ALA A 1 129 ? 9.985 -5.228 -14.462 1.00 79.44 129 ALA A N 1
ATOM 979 C CA . ALA A 1 129 ? 9.824 -4.107 -15.375 1.00 79.44 129 ALA A CA 1
ATOM 980 C C . ALA A 1 129 ? 10.354 -4.403 -16.784 1.00 79.44 129 ALA A C 1
ATOM 982 O O . ALA A 1 129 ? 9.703 -4.038 -17.756 1.00 79.44 129 ALA A O 1
ATOM 983 N N . GLN A 1 130 ? 11.490 -5.096 -16.920 1.00 73.44 130 GLN A N 1
ATOM 984 C CA . GLN A 1 130 ? 12.038 -5.435 -18.243 1.00 73.44 130 GLN A CA 1
ATOM 985 C C . GLN A 1 130 ? 11.210 -6.499 -18.972 1.00 73.44 130 GLN A C 1
ATOM 987 O O . GLN A 1 130 ? 10.999 -6.394 -20.175 1.00 73.44 130 GLN A O 1
ATOM 992 N N . GLN A 1 131 ? 10.745 -7.520 -18.248 1.00 76.94 131 GLN A N 1
ATOM 993 C CA . GLN A 1 131 ? 10.039 -8.651 -18.851 1.00 76.94 131 GLN A CA 1
ATOM 994 C C . GLN A 1 131 ? 8.559 -8.351 -19.113 1.00 76.94 131 GLN A C 1
ATOM 996 O O . GLN A 1 131 ? 8.011 -8.815 -20.108 1.00 76.94 131 GLN A O 1
ATOM 1001 N N . TYR A 1 132 ? 7.913 -7.593 -18.224 1.00 78.25 132 TYR A N 1
ATOM 1002 C CA . TYR A 1 132 ? 6.460 -7.405 -18.243 1.00 78.25 132 TYR A CA 1
ATOM 1003 C C . TYR A 1 132 ? 6.035 -5.931 -18.272 1.00 78.25 132 TYR A C 1
ATOM 1005 O O . TYR A 1 132 ? 4.842 -5.654 -18.318 1.00 78.25 132 TYR A O 1
ATOM 1013 N N . GLY A 1 133 ? 6.969 -4.972 -18.225 1.00 76.75 133 GLY A N 1
ATOM 1014 C CA . GLY A 1 133 ? 6.646 -3.538 -18.228 1.00 76.75 133 GLY A CA 1
ATOM 1015 C C . GLY A 1 133 ? 5.987 -3.038 -16.939 1.00 76.75 133 GLY A C 1
ATOM 1016 O O . GLY A 1 133 ? 5.351 -1.982 -16.946 1.00 76.75 133 GLY A O 1
ATOM 1017 N N . VAL A 1 134 ? 6.096 -3.801 -15.845 1.00 82.12 134 VAL A N 1
ATOM 1018 C CA . VAL A 1 134 ? 5.337 -3.574 -14.607 1.00 82.12 134 VAL A CA 1
ATOM 1019 C C . VAL A 1 134 ? 6.245 -3.488 -13.388 1.00 82.12 134 VAL A C 1
ATOM 1021 O O . VAL A 1 134 ? 7.260 -4.175 -13.284 1.00 82.12 134 VAL A O 1
ATOM 1024 N N . TYR A 1 135 ? 5.824 -2.655 -12.449 1.00 85.56 135 TYR A N 1
ATOM 1025 C CA . TYR A 1 135 ? 6.404 -2.482 -11.129 1.00 85.56 135 TYR A CA 1
ATOM 1026 C C . TYR A 1 135 ? 5.369 -2.893 -10.093 1.00 85.56 135 TYR A C 1
ATOM 1028 O O . TYR A 1 135 ? 4.165 -2.762 -10.324 1.00 85.56 135 TYR A O 1
ATOM 1036 N N . PHE A 1 136 ? 5.835 -3.335 -8.934 1.00 87.88 136 PHE A N 1
ATOM 1037 C CA . PHE A 1 136 ? 4.968 -3.554 -7.786 1.00 87.88 136 PHE A CA 1
ATOM 1038 C C . PHE A 1 136 ? 5.274 -2.520 -6.719 1.00 87.88 136 PHE A C 1
ATOM 1040 O O . PHE A 1 136 ? 6.431 -2.303 -6.368 1.00 87.88 136 PHE A O 1
ATOM 1047 N N . VAL A 1 137 ? 4.231 -1.886 -6.202 1.00 89.69 137 VAL A N 1
ATOM 1048 C CA . VAL A 1 137 ? 4.325 -1.006 -5.039 1.00 89.69 137 VAL A CA 1
ATOM 1049 C C . VAL A 1 137 ? 3.539 -1.660 -3.925 1.00 89.69 137 VAL A C 1
ATOM 1051 O O . VAL A 1 137 ? 2.405 -2.085 -4.131 1.00 89.69 137 VAL A O 1
ATOM 1054 N N . SER A 1 138 ? 4.137 -1.749 -2.745 1.00 92.19 138 SER A N 1
ATOM 1055 C CA . SER A 1 138 ? 3.470 -2.256 -1.555 1.00 92.19 138 SER A CA 1
ATOM 1056 C C . SER A 1 138 ? 3.746 -1.374 -0.349 1.00 92.19 138 SER A C 1
ATOM 1058 O O . SER A 1 138 ? 4.781 -0.713 -0.278 1.00 92.19 138 SER A O 1
ATOM 1060 N N . ALA A 1 139 ? 2.809 -1.352 0.591 1.00 92.88 139 ALA A N 1
ATOM 1061 C CA . ALA A 1 139 ? 2.950 -0.639 1.848 1.00 92.88 139 ALA A CA 1
ATOM 1062 C C . ALA A 1 139 ? 2.366 -1.463 2.993 1.00 92.88 139 ALA A C 1
ATOM 1064 O O . ALA A 1 139 ? 1.221 -1.916 2.919 1.00 92.88 139 ALA A O 1
ATOM 1065 N N . ASN A 1 140 ? 3.128 -1.611 4.073 1.00 94.00 140 ASN A N 1
ATOM 1066 C CA . ASN A 1 140 ? 2.617 -2.218 5.295 1.00 94.00 140 ASN A CA 1
ATOM 1067 C C . ASN A 1 140 ? 1.981 -1.134 6.157 1.00 94.00 140 ASN A C 1
ATOM 1069 O O . ASN A 1 140 ? 2.658 -0.193 6.593 1.00 94.00 140 ASN A O 1
ATOM 1073 N N . VAL A 1 141 ? 0.690 -1.291 6.429 1.00 94.19 141 VAL A N 1
ATOM 1074 C CA . VAL A 1 141 ? -0.097 -0.325 7.193 1.00 94.19 141 VAL A CA 1
ATOM 1075 C C . VAL A 1 141 ? -0.740 -0.978 8.407 1.00 94.19 141 VAL A C 1
ATOM 1077 O O . VAL A 1 141 ? -1.225 -2.110 8.347 1.00 94.19 141 VAL A O 1
ATOM 1080 N N . SER A 1 142 ? -0.778 -0.241 9.510 1.00 94.31 142 SER A N 1
ATOM 1081 C CA . SER A 1 142 ? -1.633 -0.551 10.652 1.00 94.31 142 SER A CA 1
ATOM 1082 C C . SER A 1 142 ? -2.801 0.425 10.660 1.00 94.31 142 SER A C 1
ATOM 1084 O O . SER A 1 142 ? -2.601 1.630 10.557 1.00 94.31 142 SER A O 1
ATOM 1086 N N . VAL A 1 143 ? -4.021 -0.088 10.767 1.00 92.38 143 VAL A N 1
ATOM 1087 C CA . VAL A 1 143 ? -5.248 0.709 10.727 1.00 92.38 143 VAL A CA 1
ATOM 1088 C C . VAL A 1 143 ? -5.962 0.570 12.058 1.00 92.38 143 VAL A C 1
ATOM 1090 O O . VAL A 1 143 ? -6.254 -0.543 12.504 1.00 92.38 143 VAL A O 1
ATOM 1093 N N . GLN A 1 144 ? -6.255 1.710 12.677 1.00 91.44 144 GLN A N 1
ATOM 1094 C CA . GLN A 1 144 ? -7.059 1.803 13.882 1.00 91.44 144 GLN A CA 1
ATOM 1095 C C . GLN A 1 144 ? -8.364 2.542 13.584 1.00 91.44 144 GLN A C 1
ATOM 1097 O O . GLN A 1 144 ? -8.363 3.680 13.108 1.00 91.44 144 GLN A O 1
ATOM 1102 N N . PHE A 1 145 ? -9.486 1.899 13.900 1.00 89.12 145 PHE A N 1
ATOM 1103 C CA . PHE A 1 145 ? -10.818 2.458 13.713 1.00 89.12 145 PHE A CA 1
ATOM 1104 C C . PHE A 1 145 ? -11.757 2.024 14.839 1.00 89.12 145 PHE A C 1
ATOM 1106 O O . PHE A 1 145 ? -11.980 0.832 15.040 1.00 89.12 145 PHE A O 1
ATOM 1113 N N . ARG A 1 146 ? -12.317 2.991 15.583 1.00 87.25 146 ARG A N 1
ATOM 1114 C CA . ARG A 1 146 ? -13.250 2.747 16.707 1.00 87.25 146 ARG A CA 1
ATOM 1115 C C . ARG A 1 146 ? -12.757 1.679 17.701 1.00 87.25 146 ARG A C 1
ATOM 1117 O O . ARG A 1 146 ? -13.517 0.821 18.129 1.00 87.25 146 ARG A O 1
ATOM 1124 N N . GLY A 1 147 ? -11.466 1.710 18.033 1.00 85.50 147 GLY A N 1
ATOM 1125 C CA . GLY A 1 147 ? -10.838 0.748 18.947 1.00 85.50 147 GLY A CA 1
ATOM 1126 C C . GLY A 1 147 ? -10.429 -0.586 18.311 1.00 85.50 147 GLY A C 1
ATOM 1127 O O . GLY A 1 147 ? -9.656 -1.318 18.918 1.00 85.50 147 GLY A O 1
ATOM 1128 N N . ASN A 1 148 ? -10.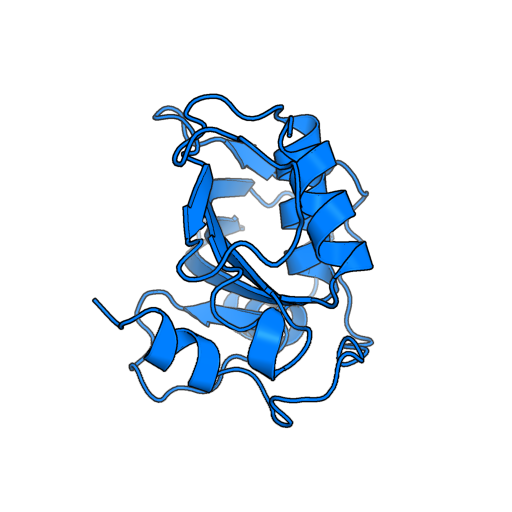854 -0.880 17.078 1.00 88.94 148 ASN A N 1
ATOM 1129 C CA . ASN A 1 148 ? -10.373 -2.041 16.334 1.00 88.94 148 ASN A CA 1
ATOM 1130 C C . ASN A 1 148 ? -9.029 -1.730 15.680 1.00 88.94 148 ASN A C 1
ATOM 1132 O O . ASN A 1 148 ? -8.884 -0.705 15.016 1.00 88.94 148 ASN A O 1
ATOM 1136 N N . PHE A 1 149 ? -8.070 -2.638 15.840 1.00 92.06 149 PHE A N 1
ATOM 1137 C CA . PHE A 1 149 ? -6.732 -2.543 15.266 1.00 92.06 149 PHE A CA 1
ATOM 1138 C C . PHE A 1 149 ? -6.477 -3.725 14.333 1.00 92.06 149 PHE A C 1
ATOM 1140 O O . PHE A 1 149 ? -6.655 -4.877 14.736 1.00 92.06 149 PHE A O 1
ATOM 1147 N N . ARG A 1 150 ? -6.039 -3.454 13.100 1.00 94.56 150 ARG A N 1
ATOM 1148 C CA . ARG A 1 150 ? -5.655 -4.490 12.129 1.00 94.56 150 ARG A CA 1
ATOM 1149 C C . ARG A 1 150 ? -4.456 -4.058 11.295 1.00 94.56 150 ARG A C 1
ATOM 1151 O O . ARG A 1 150 ? -4.229 -2.871 11.085 1.00 94.56 150 ARG A O 1
ATOM 1158 N N . ARG A 1 151 ? -3.695 -5.041 10.812 1.00 95.12 151 ARG A N 1
ATOM 1159 C CA . ARG A 1 151 ? -2.528 -4.838 9.946 1.00 95.12 151 ARG A CA 1
ATOM 1160 C C . ARG A 1 151 ? -2.786 -5.393 8.562 1.00 95.12 151 ARG A C 1
ATOM 1162 O O . ARG A 1 151 ? -3.318 -6.498 8.427 1.00 95.12 151 ARG A O 1
ATOM 1169 N N . TYR A 1 152 ? -2.351 -4.646 7.561 1.00 94.56 152 TYR A N 1
ATOM 1170 C CA . TYR A 1 152 ? -2.521 -4.999 6.165 1.00 94.56 152 TYR A CA 1
ATOM 1171 C C . TYR A 1 152 ? -1.241 -4.772 5.382 1.00 94.56 152 TYR A C 1
ATOM 1173 O O . TYR A 1 152 ? -0.452 -3.875 5.684 1.00 94.56 152 TYR A O 1
ATOM 1181 N N . VAL A 1 153 ? -1.105 -5.551 4.318 1.00 94.06 153 VAL A N 1
ATOM 1182 C CA . VAL A 1 153 ? -0.229 -5.211 3.204 1.00 94.06 153 VAL A CA 1
ATOM 1183 C C . VAL A 1 153 ? -1.121 -4.645 2.110 1.00 94.06 153 VAL A C 1
ATOM 1185 O O . VAL A 1 153 ? -2.013 -5.341 1.619 1.00 94.06 153 VAL A O 1
ATOM 1188 N N . LEU A 1 154 ? -0.902 -3.380 1.768 1.00 93.75 154 LEU A N 1
ATOM 1189 C CA . LEU A 1 154 ? -1.456 -2.758 0.573 1.00 93.75 154 LEU A CA 1
ATOM 1190 C C . LEU A 1 154 ? -0.515 -3.046 -0.587 1.00 93.75 154 LEU A C 1
ATOM 1192 O O . LEU A 1 154 ? 0.701 -2.999 -0.408 1.00 93.75 154 LEU A O 1
ATOM 1196 N N . LEU A 1 155 ? -1.053 -3.337 -1.762 1.00 91.31 155 LEU A N 1
ATOM 1197 C CA . LEU A 1 155 ? -0.248 -3.652 -2.929 1.00 91.31 155 LEU A CA 1
ATOM 1198 C C . LEU A 1 155 ? -0.950 -3.271 -4.226 1.00 91.31 155 LEU A C 1
ATOM 1200 O O . LEU A 1 155 ? -2.163 -3.409 -4.370 1.00 91.31 155 LEU A O 1
ATOM 1204 N N . GLU A 1 156 ? -0.161 -2.823 -5.189 1.00 90.06 156 GLU A N 1
ATOM 1205 C CA . GLU A 1 156 ? -0.620 -2.491 -6.527 1.00 90.06 156 GLU A CA 1
ATOM 1206 C C . GLU A 1 156 ? 0.456 -2.822 -7.555 1.00 90.06 156 GLU A C 1
ATOM 1208 O O . GLU A 1 156 ? 1.660 -2.776 -7.289 1.00 90.06 156 GLU A O 1
ATOM 1213 N N . LYS A 1 157 ? -0.015 -3.143 -8.755 1.00 87.38 157 LYS A N 1
ATOM 1214 C CA . LYS A 1 157 ? 0.793 -3.297 -9.952 1.00 87.38 157 L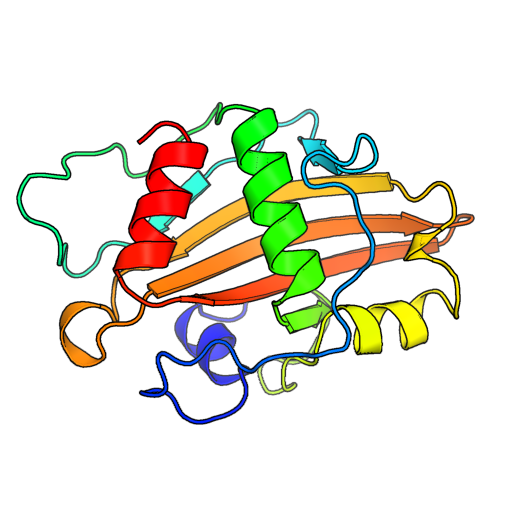YS A CA 1
ATOM 1215 C C . LYS A 1 157 ? 0.685 -2.022 -10.786 1.00 87.38 157 LYS A C 1
ATOM 1217 O O . LYS A 1 157 ? -0.416 -1.601 -11.126 1.00 87.38 157 LYS A O 1
ATOM 1222 N N . MET A 1 158 ? 1.821 -1.434 -11.140 1.00 83.38 158 MET A N 1
ATOM 1223 C CA . MET A 1 158 ? 1.901 -0.149 -11.832 1.00 83.38 158 MET A CA 1
ATOM 1224 C C . MET A 1 158 ? 2.707 -0.260 -13.125 1.00 83.38 158 MET A C 1
ATOM 1226 O O . MET A 1 158 ? 3.710 -0.967 -13.186 1.00 83.38 158 MET A O 1
ATOM 1230 N N . GLY A 1 159 ? 2.298 0.474 -14.160 1.00 80.88 159 GLY A N 1
ATOM 1231 C CA . GLY A 1 159 ? 3.130 0.679 -15.347 1.00 80.88 159 GLY A CA 1
ATOM 1232 C C . GLY A 1 159 ? 4.320 1.606 -15.065 1.00 80.88 159 GLY A C 1
ATOM 1233 O O . GLY A 1 159 ? 4.335 2.339 -14.073 1.00 80.88 159 GLY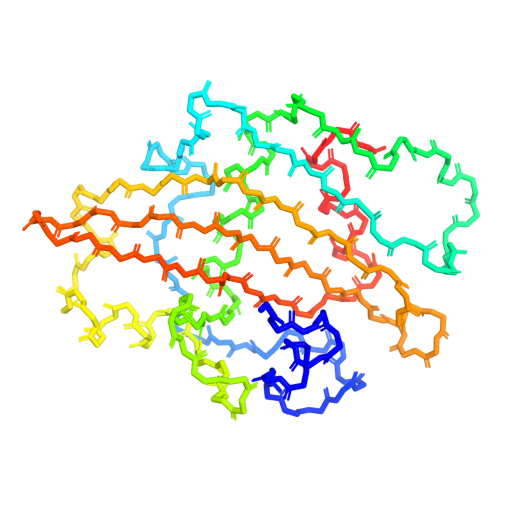 A O 1
ATOM 1234 N N . ILE A 1 160 ? 5.295 1.621 -15.978 1.00 76.50 160 ILE A N 1
ATOM 1235 C CA . ILE A 1 160 ? 6.560 2.373 -15.844 1.00 76.50 160 ILE A CA 1
ATOM 1236 C C . ILE A 1 160 ? 6.341 3.856 -15.487 1.00 76.50 160 ILE A C 1
ATOM 1238 O O . ILE A 1 160 ? 6.988 4.379 -14.582 1.00 76.50 160 ILE A O 1
ATOM 1242 N N . GLY A 1 161 ? 5.403 4.535 -16.160 1.00 74.81 161 GLY A N 1
ATOM 1243 C CA . GLY A 1 161 ? 5.133 5.959 -15.924 1.00 74.81 161 GLY A CA 1
ATOM 1244 C C . GLY A 1 161 ? 4.590 6.260 -14.521 1.00 74.81 161 GLY A C 1
ATOM 1245 O O . GLY A 1 161 ? 5.018 7.222 -13.887 1.00 74.81 161 GLY A O 1
ATOM 1246 N N . ALA A 1 162 ? 3.696 5.410 -14.009 1.00 79.88 162 ALA A N 1
ATOM 1247 C CA . ALA A 1 162 ? 3.152 5.547 -12.658 1.00 79.88 162 ALA A CA 1
ATOM 1248 C C . ALA A 1 162 ? 4.214 5.231 -11.593 1.00 79.88 162 ALA A C 1
ATOM 1250 O O . ALA A 1 162 ? 4.346 5.969 -10.619 1.00 79.88 162 ALA A O 1
ATOM 1251 N N . ALA A 1 163 ? 5.039 4.205 -11.819 1.00 78.50 163 ALA A N 1
ATOM 1252 C CA . ALA A 1 163 ? 6.154 3.883 -10.932 1.00 78.50 163 ALA A CA 1
ATOM 1253 C C . ALA A 1 163 ? 7.171 5.035 -10.841 1.00 78.50 163 ALA A C 1
ATOM 1255 O O . ALA A 1 163 ? 7.612 5.384 -9.749 1.00 78.50 163 ALA A O 1
ATOM 1256 N N . ALA A 1 164 ? 7.486 5.692 -11.963 1.00 76.38 164 ALA A N 1
ATOM 1257 C CA . ALA A 1 164 ? 8.342 6.880 -11.975 1.00 76.38 164 ALA A CA 1
ATOM 1258 C C . ALA A 1 164 ? 7.764 8.037 -11.138 1.00 76.38 164 ALA A C 1
ATOM 1260 O O . ALA A 1 164 ? 8.512 8.742 -10.463 1.00 76.38 164 ALA A O 1
ATOM 1261 N N . ALA A 1 165 ? 6.440 8.225 -11.141 1.00 81.31 165 ALA A N 1
ATOM 1262 C CA . ALA A 1 165 ? 5.789 9.214 -10.284 1.00 81.31 165 ALA A CA 1
ATOM 1263 C C . ALA A 1 165 ? 5.887 8.842 -8.793 1.00 81.31 165 ALA A C 1
ATOM 1265 O O . ALA A 1 165 ? 6.150 9.717 -7.969 1.00 81.31 165 ALA A O 1
ATOM 1266 N N . VAL A 1 166 ? 5.742 7.557 -8.451 1.00 83.44 166 VAL A N 1
ATOM 1267 C CA . VAL A 1 166 ? 5.937 7.057 -7.078 1.00 83.44 166 VAL A CA 1
ATOM 1268 C C . VAL A 1 166 ? 7.359 7.331 -6.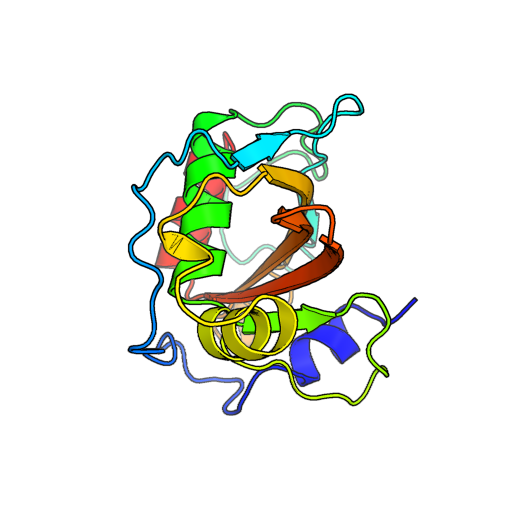592 1.00 83.44 166 VAL A C 1
ATOM 1270 O O . VAL A 1 166 ? 7.526 7.840 -5.487 1.00 83.44 166 VAL A O 1
ATOM 1273 N N . TYR A 1 167 ? 8.375 7.077 -7.419 1.00 78.19 167 TYR A N 1
ATOM 1274 C CA . TYR A 1 167 ? 9.765 7.392 -7.075 1.00 78.19 167 TYR A CA 1
ATOM 1275 C C . TYR A 1 167 ? 9.956 8.884 -6.759 1.00 78.19 167 TYR A C 1
ATOM 1277 O O . TYR A 1 167 ? 10.421 9.214 -5.667 1.00 78.19 167 TYR A O 1
ATOM 1285 N N . ARG A 1 168 ? 9.458 9.778 -7.624 1.00 80.44 168 ARG A N 1
ATOM 1286 C CA . ARG A 1 168 ? 9.525 11.237 -7.407 1.00 80.44 168 ARG A CA 1
ATOM 1287 C C . ARG A 1 168 ? 8.858 11.681 -6.118 1.00 80.44 168 ARG A C 1
ATOM 1289 O O . ARG A 1 168 ? 9.410 12.499 -5.388 1.00 80.44 168 ARG A O 1
ATOM 1296 N N . LEU A 1 169 ? 7.685 11.128 -5.818 1.00 82.56 169 LEU A N 1
ATOM 1297 C CA . LEU A 1 169 ? 6.971 11.425 -4.577 1.00 82.56 169 LEU A CA 1
ATOM 1298 C C . LEU A 1 169 ? 7.776 10.998 -3.346 1.00 82.56 169 LEU A C 1
ATOM 1300 O O . LEU A 1 169 ? 7.789 11.708 -2.346 1.00 82.56 169 LEU A O 1
ATOM 1304 N N . LEU A 1 170 ? 8.486 9.874 -3.425 1.00 81.38 170 LEU A N 1
ATOM 1305 C CA . LEU A 1 170 ? 9.312 9.355 -2.336 1.00 81.38 170 LEU A CA 1
ATOM 1306 C C . LEU A 1 170 ? 10.694 10.035 -2.244 1.00 81.38 170 LEU A C 1
ATOM 1308 O O . LEU A 1 170 ? 11.490 9.659 -1.385 1.00 81.38 170 LEU A O 1
ATOM 1312 N N . GLY A 1 171 ? 10.949 11.071 -3.055 1.00 72.19 171 GLY A N 1
ATOM 1313 C CA . GLY A 1 171 ? 12.177 11.870 -3.029 1.00 72.19 171 GLY A CA 1
ATOM 1314 C C . GLY A 1 171 ? 13.295 11.336 -3.927 1.00 72.19 171 GLY A C 1
ATOM 1315 O O . GLY A 1 171 ? 14.464 11.513 -3.586 1.00 72.19 171 GLY A O 1
ATOM 1316 N N . GLN A 1 172 ? 12.941 10.663 -5.029 1.00 62.28 172 GLN A N 1
ATOM 1317 C CA . GLN A 1 172 ? 13.864 10.050 -5.992 1.00 62.28 172 GLN A CA 1
ATOM 1318 C C . GLN A 1 172 ? 13.667 10.576 -7.420 1.00 62.28 172 GLN A C 1
ATOM 1320 O O . GLN A 1 172 ? 14.678 10.919 -8.064 1.00 62.28 172 GLN A O 1
#

Foldseek 3Di:
DADPVLVVVLEDDDPQPQDLPPPVLFFPAPLQHPLEDEDPQAAKEAEAPPDPPDPPPDDDRIDRHFDGSLVSNVVSCLSGRWWKDFPPDPSNHHTHRNSVVCCVVPNPCQSPDRKHKYWHYWYKYCHCCVPRQKIKIWTWIWIDDPNDITIMIRMDIHGPVVSVVSVVSRPD

Sequence (172 aa):
MVSLHQLYRTLPYPWDATQSINNNAGLNLPPHSPAIHLSPRGCPVTRNDRYPSIPGLIIPSIITSPPIVGVQAVVTHLLRNGFARADSAPANEVSVPVSQLFNRDFGAGWDRAACSIEVTTILVDSTYAQQYGVYFVSANVSVQFRGNFRRYVLLEKMGIGAAAAVYRLLGQ

Secondary structure (DSSP, 8-state):
---HHHHHTTSPS-TT--S----S------SS-TTEEE-TT---EEEE-SS--STT----SEESS--HHHHHHHHHHHHHHSEEEETTS-TTPPPEEHHHHHHHHH-TTTTTS--EEEEEEEEEE-TTHHHHSEEEEEEEEEEEETTEEEEEEEEEEEEHHHHHHHHHHTT-

Radius of gyration: 15.2 Å; chains: 1; bounding box: 41×32×38 Å

pLDDT: mean 78.73, std 13.58, range [43.09, 95.12]

Organism: NCBI:txid27342